Protein AF-A0A2S9QFR3-F1 (afdb_monomer)

Foldseek 3Di:
DFDWDWDDKDKDWDFPLPPPDQDPDPVCPVVPPSWGADPVVRKTKTKIKMKIKTWTWGDDPPDDIDIDIKIKIWIWMWIWHADPVGIDIDIDIDIDMDD

InterPro domains:
  IPR003684 Porin, alpha proteobacteria type [PF02530] (28-82)

Mean predicted aligned error: 10.85 Å

pLDDT: mean 74.36, std 14.84, range [40.34, 92.69]

Radius of gyration: 20.47 Å; Cα contacts (8 Å, |Δi|>4): 206; chains: 1; bounding box: 34×36×63 Å

Solvent-accessible surface area (backbone atoms only — not comparable to full-atom values): 5756 Å² total; per-residue (Å²): 136,85,70,71,58,72,56,64,74,51,74,48,75,42,74,43,47,52,73,92,76,62,70,78,36,77,92,19,54,91,80,40,89,45,30,32,65,39,82,92,76,68,25,27,36,27,45,34,33,37,40,36,38,41,35,36,45,42,68,48,94,89,70,63,79,49,71,50,61,34,39,39,39,35,44,37,37,44,36,39,39,74,50,101,91,46,77,49,77,49,78,48,70,55,74,49,78,49,111

Organism: NCBI:txid346911

Structure (mmCIF, N/CA/C/O backbone):
data_AF-A0A2S9QFR3-F1
#
_entry.id   AF-A0A2S9QFR3-F1
#
loop_
_atom_site.group_PDB
_atom_site.id
_atom_site.type_symbol
_atom_site.label_atom_id
_atom_site.label_alt_id
_atom_site.label_comp_id
_atom_site.label_asym_id
_at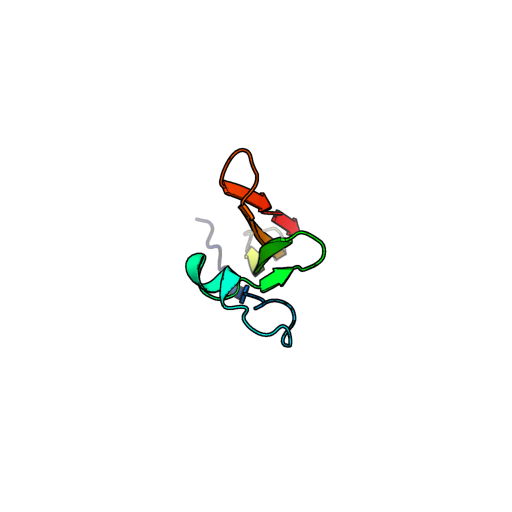om_site.label_entity_id
_atom_site.label_seq_id
_atom_site.pdbx_PDB_ins_code
_atom_site.Cartn_x
_atom_site.Cartn_y
_atom_site.Cartn_z
_atom_site.occupancy
_atom_site.B_iso_or_equiv
_atom_site.auth_seq_id
_atom_site.auth_comp_id
_atom_site.auth_asym_id
_atom_site.auth_atom_id
_atom_site.pdbx_PDB_model_num
ATOM 1 N N . MET A 1 1 ? -6.480 20.106 37.390 1.00 42.34 1 MET A N 1
ATOM 2 C CA . MET A 1 1 ? -5.371 19.212 36.981 1.00 42.34 1 MET A CA 1
ATOM 3 C C . MET A 1 1 ? -5.977 17.874 36.555 1.00 42.34 1 MET A C 1
ATOM 5 O O . MET A 1 1 ? -6.348 17.082 37.410 1.00 42.34 1 MET A O 1
ATOM 9 N N . PHE A 1 2 ? -6.189 17.653 35.255 1.00 40.34 2 PHE A N 1
ATOM 10 C CA . PHE A 1 2 ? -6.781 16.413 34.734 1.00 40.34 2 PHE A CA 1
ATOM 11 C C . PHE A 1 2 ? -5.673 15.365 34.561 1.00 40.34 2 PHE A C 1
ATOM 13 O O . PHE A 1 2 ? -4.799 15.532 33.716 1.00 40.34 2 PHE A O 1
ATOM 20 N N . ARG A 1 3 ? -5.662 14.309 35.385 1.00 44.47 3 ARG A N 1
ATOM 21 C CA . ARG A 1 3 ? -4.721 13.183 35.242 1.00 44.47 3 ARG A CA 1
ATOM 22 C C . ARG A 1 3 ? -5.353 12.133 34.328 1.00 44.47 3 ARG A C 1
ATOM 24 O O . ARG A 1 3 ? -6.075 11.258 34.795 1.00 44.47 3 ARG A O 1
ATOM 31 N N . THR A 1 4 ? -5.125 12.239 33.023 1.00 48.00 4 THR A N 1
ATOM 32 C CA . THR A 1 4 ? -5.455 11.166 32.073 1.00 48.00 4 THR A CA 1
ATOM 33 C C . THR A 1 4 ? -4.425 10.050 32.214 1.00 48.00 4 THR A C 1
ATOM 35 O O . THR A 1 4 ? -3.247 10.266 31.941 1.00 48.00 4 THR A O 1
ATOM 38 N N . ILE A 1 5 ? -4.855 8.868 32.653 1.00 53.06 5 ILE A N 1
ATOM 39 C CA . ILE A 1 5 ? -4.038 7.651 32.630 1.00 53.06 5 ILE A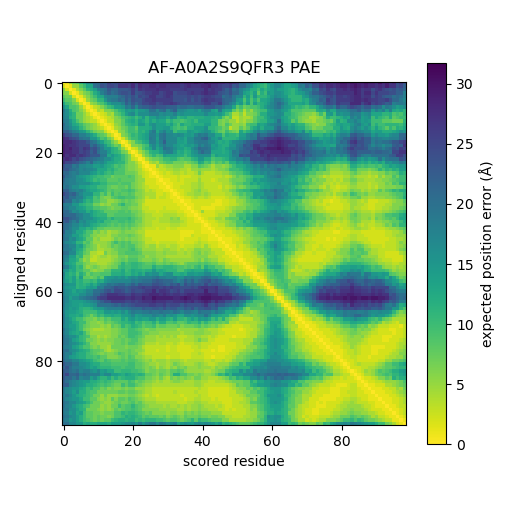 CA 1
ATOM 40 C C . ILE A 1 5 ? -4.497 6.867 31.396 1.00 53.06 5 ILE A C 1
ATOM 42 O O . ILE A 1 5 ? -5.477 6.127 31.44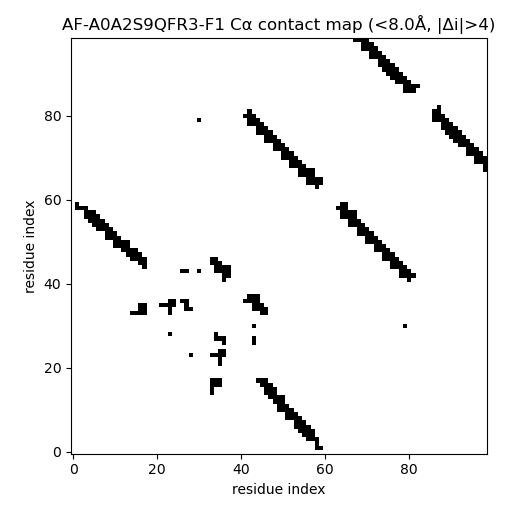6 1.00 53.06 5 ILE A O 1
ATOM 46 N N . SER A 1 6 ? -3.848 7.107 30.257 1.00 49.44 6 SER A N 1
ATOM 47 C CA . SER A 1 6 ? -4.058 6.315 29.038 1.00 49.44 6 SER A CA 1
ATOM 48 C C . SER A 1 6 ? -3.358 4.966 29.202 1.00 49.44 6 SER A C 1
ATOM 50 O O . SER A 1 6 ? -2.190 4.944 29.589 1.00 49.44 6 SER A O 1
ATOM 52 N N . ALA A 1 7 ? -4.042 3.850 28.941 1.00 57.50 7 ALA A N 1
ATOM 53 C CA . ALA A 1 7 ? -3.477 2.517 29.133 1.00 57.50 7 ALA A CA 1
ATOM 54 C C . ALA A 1 7 ? -3.870 1.572 27.989 1.00 57.50 7 ALA A C 1
ATOM 56 O O . ALA A 1 7 ? -5.051 1.320 27.773 1.00 57.50 7 ALA A O 1
ATOM 57 N N . ALA A 1 8 ? -2.831 1.002 27.368 1.00 55.53 8 ALA A N 1
ATOM 58 C CA . ALA A 1 8 ? -2.794 0.068 26.239 1.00 55.53 8 ALA A CA 1
ATOM 59 C C . ALA A 1 8 ? -2.953 0.706 24.844 1.00 55.53 8 ALA A C 1
ATOM 61 O O . ALA A 1 8 ? -4.047 1.025 24.385 1.00 55.53 8 ALA A O 1
ATOM 62 N N . ILE A 1 9 ? -1.809 0.841 24.166 1.00 62.47 9 ILE A N 1
ATOM 63 C CA . ILE A 1 9 ? -1.685 1.141 22.739 1.00 62.47 9 ILE A CA 1
ATOM 64 C C . ILE A 1 9 ? -1.133 -0.130 22.095 1.00 62.47 9 ILE A C 1
ATOM 66 O O . ILE A 1 9 ? -0.007 -0.524 22.393 1.00 62.47 9 ILE A O 1
ATOM 70 N N . ALA A 1 10 ? -1.913 -0.774 21.236 1.00 68.62 10 ALA A N 1
ATOM 71 C CA . ALA A 1 10 ? -1.447 -1.871 20.400 1.00 68.62 10 ALA A CA 1
ATOM 72 C C . ALA A 1 10 ? -1.249 -1.338 18.978 1.00 68.62 10 ALA A C 1
ATOM 74 O O . ALA A 1 10 ? -2.216 -0.951 18.321 1.00 68.62 10 ALA A O 1
ATOM 75 N N . VAL A 1 11 ? 0.001 -1.293 18.509 1.00 71.31 11 VAL A N 1
ATOM 76 C CA . VAL A 1 11 ? 0.328 -0.977 17.112 1.00 71.31 11 VA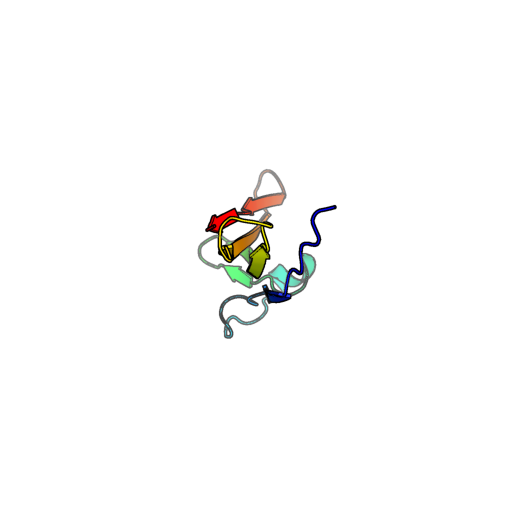L A CA 1
ATOM 77 C C . VAL A 1 11 ? 0.766 -2.262 16.425 1.00 71.31 11 VAL A C 1
ATOM 79 O O . VAL A 1 11 ? 1.745 -2.884 16.827 1.00 7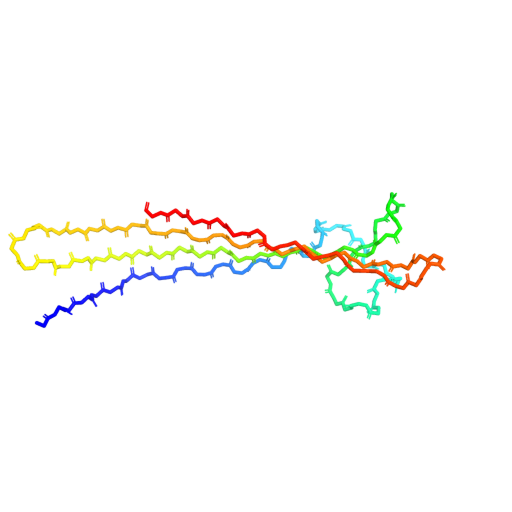1.31 11 VAL A O 1
ATOM 82 N N . LEU A 1 12 ? 0.033 -2.649 15.390 1.00 71.75 12 LEU A N 1
ATOM 83 C CA . LEU A 1 12 ? 0.353 -3.744 14.490 1.00 71.75 12 LEU A CA 1
ATOM 84 C C . LEU A 1 12 ? 0.683 -3.139 13.126 1.00 71.75 12 LEU A C 1
ATOM 86 O O . LEU A 1 12 ? -0.207 -2.794 12.350 1.00 71.75 12 LEU A O 1
ATOM 90 N N . ALA A 1 13 ? 1.972 -2.988 12.839 1.00 68.69 13 ALA A N 1
ATOM 91 C CA . ALA A 1 13 ? 2.425 -2.711 11.484 1.00 68.69 13 ALA A CA 1
ATOM 92 C C . ALA A 1 13 ? 2.443 -4.031 10.709 1.00 68.69 13 ALA A C 1
ATOM 94 O O . ALA A 1 13 ? 3.087 -4.990 11.132 1.00 68.69 13 ALA A O 1
ATOM 95 N N . PHE A 1 14 ? 1.738 -4.084 9.584 1.00 62.56 14 PHE A N 1
ATOM 96 C CA . PHE A 1 14 ? 1.836 -5.193 8.649 1.00 62.56 14 PHE A CA 1
ATOM 97 C C . PHE A 1 14 ? 2.320 -4.638 7.315 1.00 62.56 14 PHE A C 1
ATOM 99 O O . PHE A 1 14 ? 1.605 -3.986 6.560 1.00 62.56 14 PHE A O 1
ATOM 106 N N . THR A 1 15 ? 3.577 -4.898 6.995 1.00 59.28 15 THR A N 1
ATOM 107 C CA . THR A 1 15 ? 3.993 -4.911 5.597 1.00 59.28 15 THR A CA 1
ATOM 108 C C . THR A 1 15 ? 3.585 -6.275 5.079 1.00 59.28 15 THR A C 1
ATOM 110 O O . THR A 1 15 ? 4.181 -7.268 5.488 1.00 59.28 15 THR A O 1
ATOM 113 N N . ALA A 1 16 ? 2.538 -6.349 4.261 1.00 55.84 16 ALA A N 1
ATOM 114 C CA . ALA A 1 16 ? 2.254 -7.577 3.543 1.00 55.84 16 ALA A CA 1
ATOM 115 C C . ALA A 1 16 ? 3.244 -7.620 2.368 1.00 55.84 16 ALA A C 1
ATOM 117 O O . ALA A 1 16 ? 3.025 -6.895 1.397 1.00 55.84 16 ALA A O 1
ATOM 118 N N . PRO A 1 17 ? 4.345 -8.405 2.406 1.00 52.09 17 PRO A N 1
ATOM 119 C CA . PRO A 1 17 ? 4.964 -8.788 1.143 1.00 52.09 17 PRO A CA 1
ATOM 120 C C . PRO A 1 17 ? 3.829 -9.430 0.346 1.00 52.09 17 PRO A C 1
ATOM 122 O O . PRO A 1 17 ? 3.122 -10.270 0.911 1.00 52.09 17 PRO A O 1
ATOM 125 N N . GLY A 1 18 ? 3.552 -8.926 -0.860 1.00 53.09 18 GLY A N 1
ATOM 126 C CA . GLY A 1 18 ? 2.351 -9.288 -1.614 1.00 53.09 18 GLY A CA 1
ATOM 127 C C . GLY A 1 18 ? 2.047 -10.779 -1.470 1.00 53.09 18 GLY A C 1
ATOM 128 O O . GLY A 1 18 ? 2.917 -11.606 -1.717 1.00 53.09 18 GLY A O 1
ATOM 129 N N . PHE A 1 19 ? 0.872 -11.084 -0.912 1.00 51.19 19 PHE A N 1
ATOM 130 C CA . PHE A 1 19 ? 0.319 -12.427 -0.731 1.00 51.19 19 PHE A CA 1
ATOM 131 C C . PHE A 1 19 ? 1.360 -13.553 -0.599 1.00 51.19 19 PHE A C 1
ATOM 133 O O . PHE A 1 19 ? 1.530 -14.275 -1.563 1.00 51.19 19 PHE A O 1
ATOM 140 N N . ALA A 1 20 ? 2.057 -13.682 0.542 1.00 44.59 20 ALA A N 1
ATOM 141 C CA . ALA A 1 20 ? 2.854 -14.830 1.050 1.00 44.59 20 ALA A CA 1
ATOM 142 C C . ALA A 1 20 ? 3.205 -16.023 0.102 1.00 44.59 20 ALA A C 1
ATOM 144 O O . ALA A 1 20 ? 3.167 -17.182 0.510 1.00 44.59 20 ALA A O 1
ATOM 145 N N . GLY A 1 21 ? 3.572 -15.767 -1.150 1.00 48.53 21 GLY A N 1
ATOM 146 C CA . GLY A 1 21 ? 3.483 -16.754 -2.228 1.00 48.53 21 GLY A CA 1
ATOM 147 C C . GLY A 1 21 ? 3.810 -16.193 -3.612 1.00 48.53 21 GLY A C 1
ATOM 148 O O . GLY A 1 21 ? 4.135 -16.972 -4.508 1.00 48.53 21 GLY A O 1
ATOM 149 N N . GLU A 1 22 ? 3.814 -14.869 -3.795 1.00 56.16 22 GLU A N 1
ATOM 150 C CA . GLU A 1 22 ? 4.283 -14.274 -5.044 1.00 56.16 22 GLU A CA 1
ATOM 151 C C . GLU A 1 22 ? 5.812 -14.126 -5.033 1.00 56.16 22 GLU A C 1
ATOM 153 O O . GLU A 1 22 ? 6.415 -13.485 -4.170 1.00 56.16 22 GLU A O 1
ATOM 158 N N . LYS A 1 23 ? 6.457 -14.812 -5.978 1.00 59.59 23 LYS A N 1
ATOM 159 C CA . LYS A 1 23 ? 7.910 -14.862 -6.138 1.00 59.59 23 LYS A CA 1
ATOM 160 C C . LYS A 1 23 ? 8.439 -13.451 -6.399 1.00 59.59 23 LYS A C 1
ATOM 162 O O . LYS A 1 23 ? 7.996 -12.808 -7.346 1.00 59.59 23 LYS A O 1
ATOM 167 N N . THR A 1 24 ? 9.411 -12.997 -5.604 1.00 65.50 24 THR A N 1
ATOM 168 C CA . THR A 1 24 ? 10.124 -11.734 -5.842 1.00 65.50 24 THR A CA 1
ATOM 169 C C . THR A 1 24 ? 10.648 -11.712 -7.276 1.00 65.50 24 THR A C 1
ATOM 171 O O . THR A 1 24 ? 11.527 -12.501 -7.636 1.00 65.50 24 THR A O 1
ATOM 174 N N . ASP A 1 25 ? 10.082 -10.840 -8.105 1.00 76.62 25 ASP A N 1
ATOM 175 C CA . ASP A 1 25 ? 10.473 -10.724 -9.503 1.00 76.62 25 ASP A CA 1
ATOM 176 C C . ASP A 1 25 ? 11.712 -9.817 -9.612 1.00 76.62 25 ASP A C 1
ATOM 178 O O . ASP A 1 25 ? 11.695 -8.700 -9.078 1.00 76.62 25 ASP A O 1
ATOM 182 N N . PRO A 1 26 ? 12.784 -10.244 -10.308 1.00 82.56 26 PRO A N 1
ATOM 183 C CA . PRO A 1 26 ? 13.970 -9.416 -10.519 1.00 82.56 26 PRO A CA 1
ATOM 184 C C . PRO A 1 26 ? 13.650 -8.036 -11.105 1.00 82.56 26 PRO A C 1
ATOM 186 O O . PRO A 1 26 ? 14.346 -7.072 -10.791 1.00 82.56 26 PRO A O 1
ATOM 189 N N . ARG A 1 27 ? 12.573 -7.922 -11.896 1.00 83.00 27 ARG A N 1
ATOM 190 C CA . ARG A 1 27 ? 12.103 -6.673 -12.514 1.00 83.00 27 ARG A CA 1
ATOM 191 C C . ARG A 1 27 ? 11.554 -5.649 -11.529 1.00 83.00 27 ARG A C 1
ATOM 193 O O . ARG A 1 27 ? 11.276 -4.539 -11.954 1.00 83.00 27 ARG A O 1
ATOM 200 N N . CYS A 1 28 ? 11.346 -6.007 -10.264 1.00 86.94 28 CYS A N 1
ATOM 201 C CA . CYS A 1 28 ? 10.908 -5.075 -9.225 1.00 86.94 28 CYS A CA 1
ATOM 202 C C . CYS A 1 28 ? 11.992 -4.784 -8.187 1.00 86.94 28 CYS A C 1
ATOM 204 O O . CYS A 1 28 ? 11.795 -3.931 -7.320 1.00 86.94 28 CYS A O 1
ATOM 206 N N . SER A 1 29 ? 13.143 -5.459 -8.281 1.00 85.19 29 SER A N 1
ATOM 207 C CA . SER A 1 29 ? 14.240 -5.324 -7.319 1.00 85.19 29 SER A CA 1
ATOM 208 C C . SER A 1 29 ? 14.782 -3.892 -7.233 1.00 85.19 29 SER A C 1
ATOM 210 O O . SER A 1 29 ? 15.163 -3.449 -6.150 1.00 85.19 29 SER A O 1
ATOM 212 N N . GLN A 1 30 ? 14.727 -3.124 -8.327 1.00 86.81 30 GLN A N 1
ATOM 213 C CA . GLN A 1 30 ? 15.143 -1.720 -8.359 1.00 86.81 30 GLN A CA 1
ATOM 214 C C . GLN A 1 30 ? 14.265 -0.790 -7.509 1.00 86.81 30 GLN A C 1
ATOM 216 O O . GLN A 1 30 ? 14.691 0.315 -7.178 1.00 86.81 30 GLN A O 1
ATOM 221 N N . TYR A 1 31 ? 13.048 -1.206 -7.143 1.00 83.50 31 TYR A N 1
ATOM 222 C CA . TYR A 1 31 ? 12.136 -0.405 -6.318 1.00 83.50 31 TYR A CA 1
ATOM 223 C C . TYR A 1 31 ? 12.231 -0.731 -4.820 1.00 83.50 31 TYR A C 1
ATOM 225 O O . TYR A 1 31 ? 11.657 -0.009 -4.002 1.00 83.50 31 TYR A O 1
ATOM 233 N N . GLY A 1 32 ? 12.997 -1.764 -4.460 1.00 81.00 32 GLY A N 1
ATOM 234 C CA . GLY A 1 32 ? 13.205 -2.224 -3.091 1.00 81.00 32 GLY A CA 1
ATOM 235 C C . GLY A 1 32 ? 12.391 -3.467 -2.734 1.00 81.00 32 GLY A C 1
ATOM 236 O O . GLY A 1 32 ? 11.657 -4.033 -3.543 1.00 81.00 32 GLY A O 1
ATOM 237 N N . GLU A 1 33 ? 12.538 -3.917 -1.492 1.00 80.50 33 GLU A N 1
ATOM 238 C CA . GLU A 1 33 ? 11.886 -5.134 -1.011 1.00 80.50 33 GLU A CA 1
ATOM 239 C C . GLU A 1 33 ? 10.362 -4.977 -0.865 1.00 80.50 33 GLU A C 1
ATOM 241 O O . GLU A 1 33 ? 9.836 -3.910 -0.532 1.00 80.50 33 GLU A O 1
ATOM 246 N N . GLY A 1 34 ? 9.638 -6.079 -1.082 1.00 80.25 34 GLY A N 1
ATOM 247 C CA . GLY A 1 34 ? 8.181 -6.143 -0.938 1.00 80.25 34 GLY A CA 1
ATOM 248 C C . GLY A 1 34 ? 7.386 -5.632 -2.143 1.00 80.25 34 GLY A C 1
ATOM 249 O O . GLY A 1 34 ? 6.158 -5.621 -2.075 1.00 80.25 34 GLY A O 1
ATOM 250 N N . PHE A 1 35 ? 8.057 -5.228 -3.225 1.00 84.50 35 PHE A N 1
ATOM 251 C CA . PHE A 1 35 ? 7.420 -5.022 -4.523 1.00 84.50 35 PHE A CA 1
ATOM 252 C C . PHE A 1 35 ? 7.257 -6.343 -5.265 1.00 84.50 35 PHE A C 1
ATOM 254 O O . PHE A 1 35 ? 8.155 -7.186 -5.279 1.00 84.50 35 PHE A O 1
ATOM 261 N N . VAL A 1 36 ? 6.112 -6.483 -5.916 1.00 86.56 36 VAL A N 1
ATOM 262 C CA . VAL A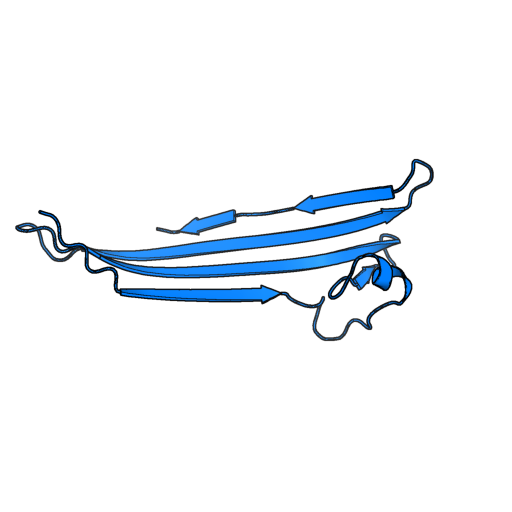 1 36 ? 5.722 -7.686 -6.633 1.00 86.56 36 VAL A CA 1
ATOM 263 C C . VAL A 1 36 ? 5.258 -7.320 -8.037 1.00 86.56 36 VAL A C 1
ATOM 265 O O . VAL A 1 36 ? 4.570 -6.316 -8.217 1.00 86.56 36 VAL A O 1
ATOM 268 N N . TYR A 1 37 ? 5.672 -8.096 -9.038 1.00 87.12 37 TYR A N 1
ATOM 269 C CA . TYR A 1 37 ? 5.340 -7.815 -10.430 1.00 87.12 37 TYR A CA 1
ATOM 270 C C . TYR A 1 37 ? 3.952 -8.350 -10.791 1.00 87.12 37 TYR A C 1
ATOM 272 O O . TYR A 1 37 ? 3.726 -9.556 -10.771 1.00 87.12 37 TYR A O 1
ATOM 280 N N . SER A 1 38 ? 3.057 -7.461 -11.216 1.00 84.81 38 SER A N 1
ATOM 281 C CA . SER A 1 38 ? 1.759 -7.822 -11.780 1.00 84.81 38 SER A CA 1
ATOM 282 C C . SER A 1 38 ? 1.867 -7.951 -13.298 1.00 84.81 38 SER A C 1
ATOM 284 O O . SER A 1 38 ? 2.109 -6.969 -14.000 1.00 84.81 38 SER A O 1
ATOM 286 N N . ALA A 1 39 ? 1.645 -9.161 -13.816 1.00 82.88 39 ALA A N 1
ATOM 287 C CA . ALA A 1 39 ? 1.639 -9.412 -15.257 1.00 82.88 39 ALA A CA 1
ATOM 288 C C . ALA A 1 39 ? 0.474 -8.719 -15.982 1.00 82.88 39 ALA A C 1
ATOM 290 O O . ALA A 1 39 ? 0.654 -8.278 -17.113 1.00 82.88 39 ALA A O 1
ATOM 291 N N . ASP A 1 40 ? -0.679 -8.570 -15.323 1.00 82.19 40 ASP A N 1
ATOM 292 C CA . ASP A 1 40 ? -1.871 -7.936 -15.906 1.00 82.19 40 ASP A CA 1
ATOM 293 C C . ASP A 1 40 ? -1.678 -6.439 -16.165 1.00 82.19 4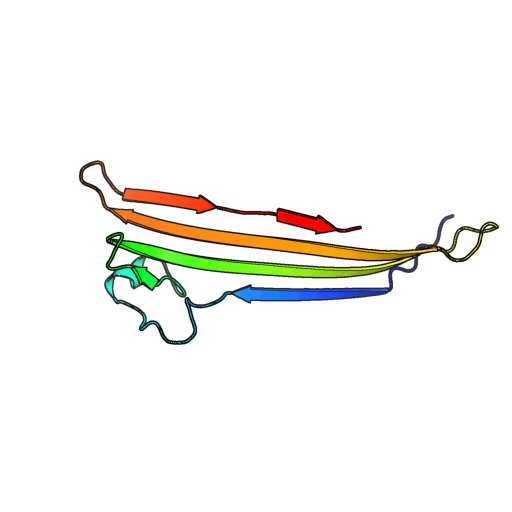0 ASP A C 1
ATOM 295 O O . ASP A 1 40 ? -2.235 -5.880 -17.106 1.00 82.19 40 ASP A O 1
ATOM 299 N N . THR A 1 41 ? -0.895 -5.780 -15.310 1.00 79.31 41 THR A N 1
ATOM 300 C CA . THR A 1 41 ? -0.694 -4.325 -15.361 1.00 79.31 41 THR A CA 1
ATOM 301 C C . THR A 1 41 ? 0.699 -3.917 -15.824 1.00 79.31 41 THR A C 1
ATOM 303 O O . THR A 1 41 ? 0.924 -2.748 -16.126 1.00 79.31 41 THR A O 1
ATOM 306 N N . GLY A 1 42 ? 1.648 -4.854 -15.869 1.00 86.06 42 GLY A N 1
ATOM 307 C CA . GLY A 1 42 ? 3.053 -4.573 -16.151 1.00 86.06 42 GLY A CA 1
ATOM 308 C C . GLY A 1 42 ? 3.762 -3.774 -15.052 1.00 86.06 42 GLY A C 1
ATOM 309 O O . GLY A 1 42 ? 4.853 -3.261 -15.293 1.00 86.06 42 GLY A O 1
ATOM 310 N N . MET A 1 43 ? 3.159 -3.650 -13.865 1.00 87.62 43 MET A N 1
ATOM 311 C CA . MET A 1 43 ? 3.633 -2.793 -12.777 1.00 87.62 43 MET A CA 1
ATOM 312 C C . MET A 1 43 ? 4.200 -3.589 -11.601 1.00 87.62 43 MET A C 1
ATOM 314 O O . MET A 1 43 ? 3.775 -4.705 -11.308 1.00 87.62 43 MET A O 1
ATOM 318 N N . CYS A 1 44 ? 5.105 -2.957 -10.862 1.00 90.44 44 CYS A N 1
ATOM 319 C CA . CYS A 1 44 ? 5.585 -3.407 -9.565 1.00 90.44 44 CYS A CA 1
ATOM 320 C C . CYS A 1 44 ? 4.744 -2.787 -8.450 1.00 90.44 44 CYS A C 1
ATOM 322 O O . CYS A 1 44 ? 4.735 -1.569 -8.286 1.00 90.44 44 CYS A O 1
ATOM 324 N N . ILE A 1 45 ? 4.059 -3.615 -7.665 1.00 88.75 45 ILE A N 1
ATOM 325 C CA . ILE A 1 45 ? 3.097 -3.192 -6.644 1.00 88.75 45 ILE A CA 1
ATOM 326 C C . ILE A 1 45 ? 3.592 -3.619 -5.262 1.00 88.75 45 ILE A C 1
ATOM 328 O O . ILE A 1 45 ? 4.001 -4.760 -5.060 1.00 88.75 45 ILE A O 1
ATOM 332 N N . ARG A 1 46 ? 3.528 -2.709 -4.292 1.00 87.38 46 ARG A N 1
ATOM 333 C CA . ARG A 1 46 ? 3.798 -2.951 -2.876 1.00 87.38 46 ARG A CA 1
ATOM 334 C C . ARG A 1 46 ? 2.593 -2.526 -2.053 1.00 87.38 46 ARG A C 1
ATOM 336 O O . ARG A 1 46 ? 2.088 -1.417 -2.213 1.00 87.38 46 ARG A O 1
ATOM 343 N N . VAL A 1 47 ? 2.164 -3.392 -1.140 1.00 85.88 47 VAL A N 1
ATOM 344 C CA . VAL A 1 47 ? 1.040 -3.131 -0.235 1.00 85.88 47 VAL A CA 1
ATOM 345 C C . VAL A 1 47 ? 1.518 -3.227 1.210 1.00 85.88 47 VAL A C 1
ATOM 347 O O . VAL A 1 47 ? 2.245 -4.135 1.596 1.00 85.88 47 VAL A O 1
ATOM 350 N N . GLY A 1 48 ? 1.116 -2.274 2.035 1.00 83.50 48 GLY A N 1
ATOM 351 C CA . GLY A 1 48 ? 1.415 -2.250 3.457 1.00 83.50 48 GLY A CA 1
ATOM 352 C C . GLY A 1 48 ? 0.314 -1.558 4.240 1.00 83.50 48 GLY A C 1
ATOM 353 O O . GLY A 1 48 ? -0.609 -0.972 3.677 1.00 83.50 48 GLY A O 1
ATOM 354 N N . GLY A 1 49 ? 0.405 -1.628 5.557 1.00 83.56 49 GLY A N 1
ATOM 355 C CA . GLY A 1 49 ? -0.535 -0.960 6.431 1.00 83.56 49 GLY A CA 1
ATOM 356 C C . GLY A 1 49 ? -0.092 -0.936 7.883 1.00 83.56 49 GLY A C 1
ATOM 357 O O . GLY A 1 49 ? 0.836 -1.619 8.316 1.00 83.56 49 GLY A O 1
ATOM 358 N N . GLU A 1 50 ? -0.789 -0.109 8.643 1.00 82.44 50 GLU A N 1
ATOM 359 C CA . GLU A 1 50 ? -0.639 0.051 10.078 1.00 82.44 50 GLU A CA 1
ATOM 360 C C . GLU A 1 50 ? -2.027 -0.025 10.703 1.00 82.44 50 GLU A C 1
ATOM 362 O O . GLU A 1 50 ? -2.922 0.758 10.383 1.00 82.44 50 GLU A O 1
ATOM 367 N N . PHE A 1 51 ? -2.207 -0.969 11.615 1.00 83.69 51 PHE A N 1
ATOM 368 C CA . PHE A 1 51 ? -3.358 -1.028 12.494 1.00 83.69 51 PHE A CA 1
ATOM 369 C C . PHE A 1 51 ? -2.946 -0.537 13.876 1.00 83.69 51 PHE A C 1
ATOM 371 O O . PHE A 1 51 ? -1.952 -0.981 14.445 1.00 83.69 51 PHE A O 1
ATOM 378 N N . ARG A 1 52 ? -3.723 0.375 14.443 1.00 81.69 52 ARG A N 1
ATOM 379 C CA . ARG A 1 52 ? -3.498 0.924 15.772 1.00 81.69 52 ARG A CA 1
ATOM 380 C C . ARG A 1 52 ? -4.787 0.857 16.572 1.00 81.69 52 ARG A C 1
ATOM 382 O O . ARG A 1 52 ? -5.811 1.357 16.124 1.00 81.69 52 ARG A O 1
ATOM 389 N N . ALA A 1 53 ? -4.726 0.284 17.764 1.00 77.94 53 ALA A N 1
ATOM 390 C CA . ALA A 1 53 ? -5.805 0.312 18.738 1.00 77.94 53 ALA A CA 1
ATOM 391 C C . ALA A 1 53 ? -5.318 1.005 20.010 1.00 77.94 53 ALA A C 1
ATOM 393 O O . ALA A 1 53 ? -4.271 0.658 20.554 1.00 77.94 53 ALA A O 1
ATOM 394 N N . ASP A 1 54 ? -6.081 1.985 20.475 1.00 75.50 54 ASP A N 1
ATOM 395 C CA . ASP A 1 54 ? -5.816 2.746 21.686 1.00 75.50 54 ASP A CA 1
ATOM 396 C C . ASP A 1 54 ? -7.005 2.551 22.641 1.00 75.50 54 ASP A C 1
ATOM 398 O O . ASP A 1 54 ? -8.156 2.813 22.289 1.00 75.50 54 ASP A O 1
ATOM 402 N N . TYR A 1 55 ? -6.739 2.112 23.868 1.00 68.62 55 TYR A N 1
ATOM 403 C CA . TYR A 1 55 ? -7.738 2.065 24.933 1.00 68.62 55 TYR A CA 1
ATOM 404 C C . TYR A 1 55 ? -7.419 3.135 25.987 1.00 68.62 55 TYR A C 1
ATOM 406 O O . TYR A 1 55 ? -6.264 3.372 26.349 1.00 68.62 55 TYR A O 1
ATOM 414 N N . GLY A 1 56 ? -8.436 3.860 26.454 1.00 67.31 56 GLY A N 1
ATOM 415 C CA . GLY A 1 56 ? -8.244 4.995 27.355 1.00 67.31 56 GLY A CA 1
ATOM 416 C C . GLY A 1 56 ? -9.261 5.032 28.485 1.00 67.31 56 GLY A C 1
ATOM 417 O O . GLY A 1 56 ? -10.459 4.875 28.260 1.00 67.31 56 GLY A O 1
ATOM 418 N N . PHE A 1 57 ? -8.787 5.315 29.701 1.00 62.19 57 PHE A N 1
ATOM 419 C CA . PHE A 1 57 ? -9.642 5.616 30.846 1.00 62.19 57 PHE A CA 1
ATOM 420 C C . PHE A 1 57 ? -9.586 7.118 31.145 1.00 62.19 57 PHE A C 1
ATOM 422 O O . PHE A 1 57 ? -8.547 7.657 31.537 1.00 62.19 57 PHE A O 1
ATOM 429 N N . ARG A 1 58 ? -10.715 7.814 30.997 1.00 60.19 58 ARG A N 1
ATOM 430 C CA . ARG A 1 58 ? -10.869 9.194 31.463 1.00 60.19 58 ARG A CA 1
ATOM 431 C C . ARG A 1 58 ? -11.515 9.173 32.847 1.00 60.19 58 ARG A C 1
ATOM 433 O O . ARG A 1 58 ? -12.691 8.850 32.994 1.00 60.19 58 ARG A O 1
ATOM 440 N N . LYS A 1 59 ? -10.741 9.525 33.881 1.00 53.75 59 LYS A N 1
ATOM 441 C CA . LYS A 1 59 ? -11.291 9.876 35.198 1.00 53.75 59 LYS A CA 1
ATOM 442 C C . LYS A 1 59 ? -11.702 11.344 35.173 1.00 53.75 59 LYS A C 1
ATOM 444 O O . LYS A 1 59 ? -10.864 12.223 35.363 1.00 53.75 59 LYS A O 1
ATOM 449 N N . GLN A 1 60 ? -12.982 11.607 34.925 1.00 57.25 60 GLN A N 1
ATOM 450 C CA . GLN A 1 60 ? -13.563 12.931 35.129 1.00 57.25 60 GLN A CA 1
ATOM 451 C C . GLN A 1 60 ? -14.052 13.010 36.577 1.00 57.25 60 GLN A C 1
ATOM 453 O O . GLN A 1 60 ? -14.921 12.247 36.992 1.00 57.25 60 GLN A O 1
ATOM 458 N N . SER A 1 61 ? -13.440 13.883 37.381 1.00 50.97 61 SER A N 1
ATOM 459 C CA . SER A 1 61 ? -13.816 14.069 38.784 1.00 50.97 61 SER A CA 1
ATOM 460 C C . SER A 1 61 ? -15.273 14.534 38.868 1.00 50.97 61 SER A C 1
ATOM 462 O O . SER A 1 61 ? -15.562 15.688 38.564 1.00 50.97 61 SER A O 1
ATOM 464 N N . GLY A 1 62 ? -16.176 13.627 39.248 1.00 57.41 62 GLY A N 1
ATOM 465 C CA . GLY A 1 62 ? -17.579 13.929 39.548 1.00 57.41 62 GLY A CA 1
ATOM 466 C C . GLY A 1 62 ? -18.628 13.316 38.616 1.00 57.41 62 GLY A C 1
ATOM 467 O O . GLY A 1 62 ? -19.799 13.359 38.971 1.00 57.41 62 GLY A O 1
ATOM 468 N N . LEU A 1 63 ? -18.260 12.716 37.475 1.00 52.84 63 LEU A N 1
ATOM 469 C CA . LEU A 1 63 ? -19.248 12.201 36.512 1.00 52.84 63 LEU A CA 1
ATOM 470 C C . LEU A 1 63 ? -18.834 10.851 35.907 1.00 52.84 63 LEU A C 1
ATOM 472 O O . LEU A 1 63 ? -18.567 10.745 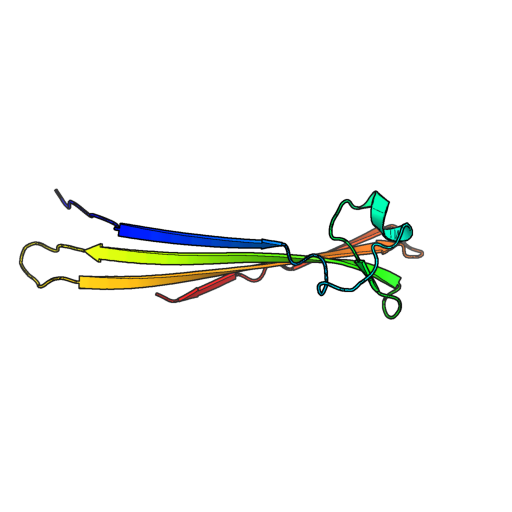34.717 1.00 52.84 63 LEU A O 1
ATOM 476 N N . GLY A 1 64 ? -18.768 9.815 36.747 1.00 56.56 64 GLY A N 1
ATOM 477 C CA . GLY A 1 64 ? -18.537 8.437 36.304 1.00 56.56 64 GLY A CA 1
ATOM 478 C C . GLY A 1 64 ? -17.187 8.190 35.613 1.00 56.56 64 GLY A C 1
ATOM 479 O O . GLY A 1 64 ? -16.411 9.092 35.304 1.00 56.56 64 GLY A O 1
ATOM 480 N N . GLN A 1 65 ? -16.865 6.917 35.406 1.00 54.84 65 GLN A N 1
ATOM 481 C CA . GLN A 1 65 ? -15.665 6.517 34.677 1.00 54.84 65 GLN A CA 1
ATOM 482 C C . GLN A 1 65 ? -16.023 6.422 33.187 1.00 54.84 65 GLN A C 1
ATOM 484 O O . GLN A 1 65 ? -16.808 5.557 32.810 1.00 54.84 65 GLN A O 1
ATOM 489 N N . GLN A 1 66 ? -15.476 7.296 32.337 1.00 58.72 66 GLN A N 1
ATOM 490 C CA . GLN A 1 66 ? -15.611 7.163 30.881 1.00 58.72 66 GLN A CA 1
ATOM 491 C C . GLN A 1 66 ? -14.411 6.382 30.343 1.00 58.72 66 GLN A C 1
ATOM 493 O O . GLN A 1 66 ? -13.299 6.906 30.249 1.00 58.72 66 GLN A O 1
ATOM 498 N N . SER A 1 67 ? -14.622 5.110 30.016 1.00 66.12 67 SER A N 1
ATOM 499 C CA . SER A 1 67 ? -13.706 4.337 29.176 1.00 66.12 67 SER A CA 1
ATOM 500 C C . SER A 1 67 ? -14.083 4.502 27.705 1.00 66.12 67 SER A C 1
ATOM 502 O O . SER A 1 67 ? -15.266 4.500 27.373 1.00 66.12 67 SER A O 1
ATOM 504 N N . GLY A 1 68 ? -13.083 4.633 26.834 1.00 67.00 68 GLY A N 1
ATOM 505 C CA . GLY A 1 68 ? -13.266 4.720 25.386 1.00 67.00 68 GLY A CA 1
ATOM 506 C C . GLY A 1 68 ? -12.264 3.836 24.650 1.00 67.00 68 GLY A C 1
ATOM 507 O O . GLY A 1 68 ? -11.121 3.693 25.092 1.00 67.00 68 GLY A O 1
ATOM 508 N N . PHE A 1 69 ? -12.704 3.249 23.539 1.00 73.38 69 PHE A N 1
ATOM 509 C CA . PHE A 1 69 ? -11.872 2.457 22.639 1.00 73.38 69 PHE A CA 1
ATOM 510 C C . PHE A 1 69 ? -11.753 3.186 21.304 1.00 73.38 69 PHE A C 1
ATOM 512 O O . PHE A 1 69 ? -12.755 3.426 20.642 1.00 73.38 69 PHE A O 1
ATOM 519 N N . GLY A 1 70 ? -10.527 3.514 20.907 1.00 79.38 70 GLY A N 1
ATOM 520 C CA . GLY A 1 70 ? -10.222 4.056 19.593 1.00 79.38 70 GLY A CA 1
ATOM 521 C C . GLY A 1 70 ? -9.458 3.042 18.752 1.00 79.38 70 GLY A C 1
ATOM 522 O O . GLY A 1 70 ? -8.585 2.335 19.248 1.00 79.38 70 GLY A O 1
ATOM 523 N N . SER A 1 71 ? -9.736 2.997 17.455 1.00 81.25 71 SER A N 1
ATOM 524 C CA . SER A 1 71 ? -8.922 2.255 16.492 1.00 81.25 71 SER A CA 1
ATOM 525 C C . SER A 1 71 ? -8.680 3.079 15.235 1.00 81.25 71 SER A C 1
ATOM 527 O O . SER A 1 71 ? -9.594 3.718 14.716 1.00 81.25 71 SER A O 1
ATOM 529 N N . THR A 1 72 ? -7.455 3.051 14.728 1.00 84.69 72 THR A N 1
ATOM 530 C CA . THR A 1 72 ? -7.028 3.675 13.477 1.00 84.69 72 THR A CA 1
ATOM 531 C C . THR A 1 72 ? -6.431 2.611 12.568 1.00 84.69 72 THR A C 1
ATOM 533 O O . THR A 1 72 ? -5.598 1.822 12.998 1.00 84.69 72 THR A O 1
ATOM 536 N N . VAL A 1 73 ? -6.824 2.613 11.300 1.00 85.88 73 VAL A N 1
ATOM 537 C CA . VAL A 1 73 ? -6.245 1.773 10.252 1.00 85.88 73 VAL A CA 1
ATOM 538 C C . VAL A 1 73 ? -5.684 2.686 9.177 1.00 85.88 73 VAL A C 1
ATOM 540 O O . VAL A 1 73 ? -6.387 3.571 8.692 1.00 85.88 73 VAL A O 1
ATOM 543 N N . LYS A 1 74 ? -4.428 2.481 8.803 1.00 87.62 74 LYS A N 1
ATOM 544 C CA . LYS A 1 74 ? -3.789 3.116 7.653 1.00 87.62 74 LYS A CA 1
ATOM 545 C C . LYS A 1 74 ? -3.404 2.025 6.669 1.00 87.62 74 LYS A C 1
ATOM 547 O O . LYS A 1 74 ? -2.778 1.047 7.062 1.00 87.62 74 LYS A O 1
ATOM 552 N N . GLY A 1 75 ? -3.775 2.181 5.410 1.00 87.88 75 GLY A N 1
ATOM 553 C CA . GLY A 1 75 ? -3.231 1.392 4.312 1.00 87.88 75 GLY A CA 1
ATOM 554 C C . GLY A 1 75 ? -2.195 2.202 3.543 1.00 87.88 75 GLY A C 1
ATOM 555 O O . GLY A 1 75 ? -2.176 3.429 3.615 1.00 87.88 75 GLY A O 1
ATOM 556 N N . HIS A 1 76 ? -1.356 1.509 2.793 1.00 88.62 76 HIS A N 1
ATOM 557 C CA . HIS A 1 76 ? -0.397 2.081 1.865 1.00 88.62 76 HIS A CA 1
ATOM 558 C C . HIS A 1 76 ? -0.278 1.150 0.658 1.00 88.62 76 HIS A C 1
ATOM 560 O O . HIS A 1 76 ? 0.011 -0.036 0.808 1.00 88.62 76 HIS A O 1
ATOM 566 N N . VAL A 1 77 ? -0.502 1.679 -0.538 1.00 88.88 77 VAL A N 1
ATOM 567 C CA . VAL A 1 77 ? -0.292 0.979 -1.808 1.00 88.88 77 VAL A CA 1
ATOM 568 C C . VAL A 1 77 ? 0.641 1.837 -2.652 1.00 88.88 77 VAL A C 1
ATOM 570 O O . VAL A 1 77 ? 0.329 2.999 -2.894 1.00 88.88 77 VAL A O 1
ATOM 573 N N . ASP A 1 78 ? 1.770 1.280 -3.086 1.00 89.69 78 ASP A N 1
ATOM 574 C CA . ASP A 1 78 ? 2.737 1.912 -3.993 1.00 89.69 78 ASP A CA 1
ATOM 575 C C . ASP A 1 78 ? 2.849 1.038 -5.244 1.00 89.69 78 ASP A C 1
ATOM 577 O O . ASP A 1 78 ? 3.299 -0.102 -5.160 1.00 89.69 78 ASP A O 1
ATOM 581 N N . ALA A 1 79 ? 2.414 1.547 -6.392 1.00 89.00 79 ALA A N 1
ATOM 582 C CA . ALA A 1 79 ? 2.581 0.896 -7.685 1.00 89.00 79 ALA A CA 1
ATOM 583 C C . ALA A 1 79 ? 3.514 1.729 -8.564 1.00 89.00 79 ALA A C 1
ATOM 585 O O . ALA A 1 79 ? 3.363 2.947 -8.668 1.00 89.00 79 ALA A O 1
ATOM 586 N N . ARG A 1 80 ? 4.485 1.074 -9.195 1.00 90.62 80 ARG A N 1
ATOM 587 C CA . ARG A 1 80 ? 5.502 1.695 -10.047 1.00 90.62 80 ARG A CA 1
ATOM 588 C C . ARG A 1 80 ? 5.586 0.968 -11.374 1.00 90.62 80 ARG A C 1
ATOM 590 O O . ARG A 1 80 ? 5.541 -0.259 -11.402 1.00 90.62 80 ARG A O 1
ATOM 597 N N . GLY A 1 81 ? 5.735 1.719 -12.451 1.00 86.75 81 GLY A N 1
ATOM 598 C CA . GLY A 1 81 ? 5.900 1.163 -13.785 1.00 86.75 81 GLY A CA 1
ATOM 599 C C . GLY A 1 81 ? 6.577 2.146 -14.724 1.00 86.75 81 GLY A C 1
ATOM 600 O O . GLY A 1 81 ? 6.786 3.313 -14.387 1.00 86.75 81 GLY A O 1
ATOM 601 N N . ASP A 1 82 ? 6.893 1.654 -15.913 1.00 85.31 82 ASP A N 1
ATOM 602 C CA . ASP A 1 82 ? 7.459 2.430 -17.006 1.00 85.31 82 ASP A CA 1
ATOM 603 C C . ASP A 1 82 ? 6.462 2.452 -18.166 1.00 85.31 82 ASP A C 1
ATOM 605 O O . ASP A 1 82 ? 5.818 1.449 -18.475 1.00 85.31 82 ASP A O 1
ATOM 609 N N . SER A 1 83 ? 6.299 3.621 -18.778 1.00 82.19 83 SER A N 1
ATOM 610 C CA . SER A 1 83 ? 5.445 3.835 -19.947 1.00 82.19 83 SER A CA 1
ATOM 611 C C . SER A 1 83 ? 6.231 4.550 -21.043 1.00 82.19 83 SER A C 1
ATOM 613 O O . SER A 1 83 ? 7.308 5.088 -20.783 1.00 82.19 83 SER A O 1
ATOM 615 N N . ASP A 1 84 ? 5.669 4.643 -22.249 1.00 83.31 84 ASP A N 1
ATOM 616 C CA . ASP A 1 84 ? 6.280 5.382 -23.367 1.00 83.31 84 ASP A CA 1
ATOM 617 C C . ASP A 1 84 ? 6.495 6.878 -23.062 1.00 83.31 84 ASP A C 1
ATOM 619 O O . ASP A 1 84 ? 7.282 7.554 -23.723 1.00 83.31 84 ASP A O 1
ATOM 623 N N . LEU A 1 85 ? 5.807 7.401 -22.042 1.00 83.81 85 LEU A N 1
ATOM 624 C CA . LEU A 1 85 ? 5.923 8.780 -21.565 1.00 83.81 85 LEU A CA 1
ATOM 625 C C . LEU A 1 85 ? 6.908 8.931 -20.391 1.00 83.81 85 LEU A C 1
ATOM 627 O O . LEU A 1 85 ? 7.081 10.035 -19.874 1.00 83.81 85 LEU A O 1
ATOM 631 N N . GLY A 1 86 ? 7.553 7.841 -19.970 1.00 86.81 86 GLY A N 1
ATOM 632 C CA . GLY A 1 86 ? 8.475 7.786 -18.840 1.00 86.81 86 GLY A CA 1
ATOM 633 C C . GLY A 1 86 ? 7.937 7.000 -17.635 1.00 86.81 86 GLY A C 1
ATOM 634 O O . GLY A 1 86 ? 6.865 6.380 -17.708 1.00 86.81 86 GLY A O 1
ATOM 635 N N . PRO A 1 87 ? 8.688 7.004 -16.519 1.00 89.12 87 PRO A N 1
ATOM 636 C CA . PRO A 1 87 ? 8.325 6.281 -15.309 1.00 89.12 87 PRO A CA 1
ATOM 637 C C . PRO A 1 87 ? 7.118 6.924 -14.625 1.00 89.12 87 PRO A C 1
ATOM 639 O O . PRO A 1 87 ? 7.029 8.149 -14.507 1.00 89.12 87 PRO A O 1
ATOM 642 N N . PHE A 1 88 ? 6.214 6.097 -14.109 1.00 88.44 88 PHE A N 1
ATOM 643 C CA . PHE A 1 88 ? 5.050 6.546 -13.356 1.00 88.44 88 PHE A CA 1
ATOM 644 C C . PHE A 1 88 ? 4.932 5.826 -12.010 1.00 88.44 88 PHE A C 1
ATOM 646 O O . PHE A 1 88 ? 5.396 4.700 -11.815 1.00 88.44 88 PHE A O 1
ATOM 653 N N . ARG A 1 89 ? 4.311 6.518 -11.051 1.00 91.69 89 ARG A N 1
ATOM 654 C CA . ARG A 1 89 ? 4.103 6.034 -9.687 1.00 91.69 89 ARG A CA 1
ATOM 655 C C . ARG A 1 89 ? 2.705 6.388 -9.210 1.00 91.69 89 ARG A C 1
ATOM 657 O O . ARG A 1 89 ? 2.283 7.536 -9.315 1.00 91.69 89 ARG A O 1
ATOM 664 N N . ILE A 1 90 ? 2.028 5.409 -8.632 1.00 91.12 90 ILE A N 1
ATOM 665 C CA . ILE A 1 90 ? 0.704 5.541 -8.036 1.00 91.12 90 ILE A CA 1
ATOM 666 C C . ILE A 1 90 ? 0.846 5.229 -6.551 1.00 91.12 90 ILE A C 1
ATOM 668 O O . ILE A 1 90 ? 1.320 4.156 -6.187 1.00 91.12 90 ILE A O 1
ATOM 672 N N . VAL A 1 91 ? 0.441 6.167 -5.695 1.00 92.69 91 VAL A N 1
ATOM 673 C CA . VAL A 1 91 ? 0.467 5.993 -4.238 1.00 92.69 91 VAL A CA 1
ATOM 674 C C . VAL A 1 91 ? -0.934 6.207 -3.681 1.00 92.69 91 VAL A C 1
ATOM 676 O O . VAL A 1 91 ? -1.556 7.232 -3.957 1.00 92.69 91 VAL A O 1
ATOM 679 N N . VAL A 1 92 ? -1.427 5.249 -2.896 1.00 91.88 92 VAL A N 1
ATOM 680 C CA . VAL A 1 92 ? -2.743 5.313 -2.246 1.00 91.88 92 VAL A CA 1
ATOM 681 C C . VAL A 1 92 ? -2.583 5.065 -0.750 1.00 91.88 92 VAL A C 1
ATOM 683 O O . VAL A 1 92 ? -2.094 4.015 -0.341 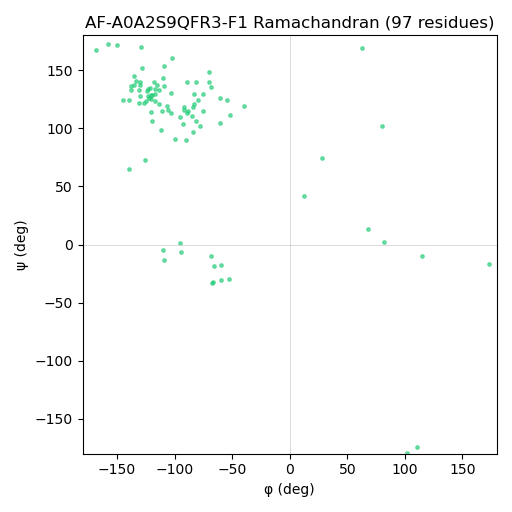1.00 91.88 92 VAL A O 1
ATOM 686 N N . GLU A 1 93 ? -3.020 6.022 0.072 1.00 91.75 93 GLU A N 1
ATOM 687 C CA . GLU A 1 93 ? -2.850 5.987 1.534 1.00 91.75 93 GLU A CA 1
ATOM 688 C C . GLU A 1 93 ? -4.192 6.152 2.264 1.00 91.75 93 GLU A C 1
ATOM 690 O O . GLU A 1 93 ? -4.493 7.217 2.814 1.00 91.75 93 GLU A O 1
ATOM 695 N N . PRO A 1 94 ? -5.062 5.127 2.254 1.00 90.00 94 PRO A N 1
ATOM 696 C CA . PRO A 1 94 ? -6.344 5.222 2.932 1.00 90.00 94 PRO A CA 1
ATOM 697 C C . PRO A 1 94 ? -6.142 5.262 4.449 1.00 90.00 94 PRO A C 1
ATOM 699 O O . PRO A 1 94 ? -5.393 4.469 5.015 1.00 90.00 94 PRO A O 1
ATOM 702 N N . THR A 1 95 ? -6.858 6.157 5.127 1.00 90.69 95 THR A N 1
ATOM 703 C CA . THR A 1 95 ? -6.908 6.203 6.593 1.00 90.69 95 THR A CA 1
ATOM 704 C C . THR A 1 95 ? -8.351 6.071 7.062 1.00 90.69 95 THR A C 1
ATOM 706 O O . THR A 1 95 ? -9.206 6.864 6.677 1.00 90.69 95 THR A O 1
ATOM 709 N N . ALA A 1 96 ? -8.612 5.106 7.938 1.00 87.94 96 ALA A N 1
ATOM 710 C CA . ALA A 1 96 ? -9.888 4.915 8.615 1.00 87.94 96 ALA A CA 1
ATOM 711 C C . ALA A 1 96 ? -9.702 5.062 10.128 1.00 87.94 96 ALA A C 1
ATOM 713 O O . ALA A 1 96 ? -8.712 4.597 10.694 1.00 87.94 96 ALA A O 1
ATOM 714 N N . ARG A 1 97 ? -10.650 5.716 10.801 1.00 86.00 97 ARG A N 1
ATOM 715 C CA . ARG A 1 97 ? -10.641 5.889 12.259 1.00 86.00 97 ARG A CA 1
ATOM 716 C C . ARG A 1 97 ? -12.012 5.572 12.832 1.00 86.00 97 ARG A C 1
ATOM 718 O O . ARG A 1 97 ? -13.024 5.946 12.247 1.00 86.00 97 ARG A O 1
ATOM 725 N N . LYS A 1 98 ? -12.026 4.917 13.987 1.00 79.56 98 LYS A N 1
ATOM 726 C CA . LYS A 1 98 ? -13.215 4.653 14.794 1.00 79.56 98 LYS A CA 1
ATOM 727 C C . LYS A 1 98 ? -12.924 5.059 16.237 1.00 79.56 98 LYS A C 1
ATOM 729 O O . LYS A 1 98 ? -11.852 4.733 16.744 1.00 79.56 98 LYS A O 1
ATOM 734 N N . PHE A 1 99 ? -13.852 5.796 16.837 1.00 71.56 99 PHE A N 1
ATOM 735 C CA . PHE A 1 99 ? -13.791 6.325 18.201 1.00 71.56 99 PHE A CA 1
ATOM 736 C C . PHE A 1 99 ? -14.937 5.767 19.041 1.00 71.56 99 PHE A C 1
ATOM 738 O O . PHE A 1 99 ? -15.951 5.359 18.423 1.00 71.56 99 PHE A O 1
#

Nearest PDB structures (foldseek):
  5i7k-assembly3_A  TM=4.502E-01  e=8.736E+00  Homo sapiens
  2qom-assembly1_A  TM=3.710E-01  e=9.225E+00  Escherichia coli O157:H7

Secondary structure (DSSP, 8-state):
----EEEEEEEEEEEE-GGGG----GGGGGG-TT-EEETTTTEEEEEEEEEEEEEEEEE-TTS-EEEEEEEEEEEEEEEEEEETTEEEEEEE--EEEE-

Sequence (99 aa):
MFRTISAAIAVLAFTAPGFAGEKTDPRCSQYGEGFVYSADTGMCIRVGGEFRADYGFRKQSGLGQQSGFGSTVKGHVDARGDSDLGPFRIVVEPTARKF